Protein AF-V9IAQ7-F1 (afdb_monomer_lite)

Secondary structure (DSSP, 8-state):
-HHHHHHHHHHHHHHHHHS--------------SSSPPEEEEEE-TTTTTHHHHHHHHHHHHHH-TT-EEEEEE----HHHHHHHHHHHHHHT-

Sequence (94 aa):
MLRRMKLILCFCIILCAIGNKADDNQVSLTKLGTKTGPTLKFFYCYSCGYRKVFEEYVNILKQKYPELQINGENYIPSHTKMLIAKLLVIIISF

InterPro domains:
  IPR011893 Selenoprotein, Rdx-type [PF10262] (40-71)
  IPR011893 Selenoprotein, Rdx-type [TIGR02174] (40-77)
  IPR019389 Selenoprotein T [PTHR13544] (30-90)
  IPR036249 Thioredoxin-like superfamily [SSF52833] (37-78)

Organism: Apis cerana (NCBI:txid7461)

Foldseek 3Di:
DVVVVVVVVVVVVVCVVVPPPPPPPPPPPDDPDDDADEEAEAEAAPVVPCVVVVVVVVVVCCVVPVRYHYHYHYDDDDPVVVVVVVVVVVVVVD

Radius of gyration: 21.26 Å; chains: 1; bounding box: 63×30×36 Å

pLDDT: mean 79.1, std 16.5, range [42.16, 97.25]

Structure (mmCIF, N/CA/C/O backbone):
data_AF-V9IAQ7-F1
#
_entry.id   AF-V9IAQ7-F1
#
loop_
_atom_site.group_PDB
_atom_site.id
_atom_site.type_symbol
_atom_site.label_atom_id
_atom_site.label_alt_id
_atom_site.label_comp_id
_atom_site.label_asym_id
_atom_site.label_entity_id
_atom_site.label_seq_id
_atom_site.pdbx_PDB_ins_code
_atom_site.Cartn_x
_atom_site.Cartn_y
_atom_site.Cartn_z
_atom_site.occupancy
_atom_site.B_iso_or_equiv
_atom_site.auth_seq_id
_atom_site.auth_comp_id
_atom_site.auth_asym_id
_atom_site.auth_atom_id
_atom_site.pdbx_PDB_model_num
ATOM 1 N N . MET A 1 1 ? 41.757 17.485 -19.643 1.00 61.03 1 MET A N 1
ATOM 2 C CA . MET A 1 1 ? 40.862 16.495 -18.989 1.00 61.03 1 MET A CA 1
ATOM 3 C C . MET A 1 1 ? 40.209 17.027 -17.708 1.00 61.03 1 MET A C 1
ATOM 5 O O . MET A 1 1 ? 38.992 16.942 -17.599 1.00 61.03 1 MET A O 1
ATOM 9 N N . LEU A 1 2 ? 40.951 17.678 -16.801 1.00 66.44 2 LEU A N 1
ATOM 10 C CA . LEU A 1 2 ? 40.441 18.216 -15.522 1.00 66.44 2 LEU A CA 1
ATOM 11 C C . LEU A 1 2 ? 39.238 19.182 -15.639 1.00 66.44 2 LEU A C 1
ATOM 13 O O . LEU A 1 2 ? 38.330 19.157 -14.811 1.00 66.44 2 LEU A O 1
ATOM 17 N N . ARG A 1 3 ? 39.187 19.998 -16.702 1.00 69.06 3 ARG A N 1
ATOM 18 C CA . ARG A 1 3 ? 38.083 20.947 -16.952 1.00 69.06 3 ARG A CA 1
ATOM 19 C C . ARG A 1 3 ? 36.747 20.255 -17.249 1.00 69.06 3 ARG A C 1
ATOM 21 O O . ARG A 1 3 ? 35.709 20.763 -16.846 1.00 69.06 3 ARG A O 1
ATOM 28 N N . ARG A 1 4 ? 36.770 19.091 -17.910 1.00 72.75 4 ARG A N 1
ATOM 29 C CA . ARG A 1 4 ? 35.554 18.311 -18.199 1.00 72.75 4 ARG A CA 1
ATOM 30 C C . ARG A 1 4 ? 35.055 17.576 -16.957 1.00 72.75 4 ARG A C 1
ATOM 32 O O . ARG A 1 4 ? 33.857 17.551 -16.720 1.00 72.75 4 ARG A O 1
ATOM 39 N N . MET A 1 5 ? 35.972 17.087 -16.121 1.00 69.69 5 MET A N 1
ATOM 40 C CA . MET A 1 5 ? 35.641 16.412 -14.861 1.00 69.69 5 MET A CA 1
ATOM 41 C C . MET A 1 5 ? 34.960 17.359 -13.858 1.00 69.69 5 MET A C 1
ATOM 43 O O . MET A 1 5 ? 33.966 16.989 -13.243 1.00 69.69 5 MET A O 1
ATOM 47 N N . LYS A 1 6 ? 35.422 18.617 -13.766 1.00 77.38 6 LYS A N 1
ATOM 48 C CA . LYS A 1 6 ? 34.754 19.660 -12.964 1.00 77.38 6 LYS A CA 1
ATOM 49 C C . LYS A 1 6 ? 33.364 20.013 -13.496 1.00 77.38 6 LYS A C 1
ATOM 51 O O . LYS A 1 6 ? 32.456 20.220 -12.703 1.00 77.38 6 LYS A O 1
ATOM 56 N N . LEU A 1 7 ? 33.190 20.048 -14.819 1.00 76.38 7 LEU A N 1
ATOM 57 C CA . LEU A 1 7 ? 31.895 20.344 -15.438 1.00 76.38 7 LEU A CA 1
ATOM 58 C C . LEU A 1 7 ? 30.862 19.250 -15.137 1.00 76.38 7 LEU A C 1
ATOM 60 O O . LEU A 1 7 ? 29.727 19.556 -14.791 1.00 76.38 7 LEU A O 1
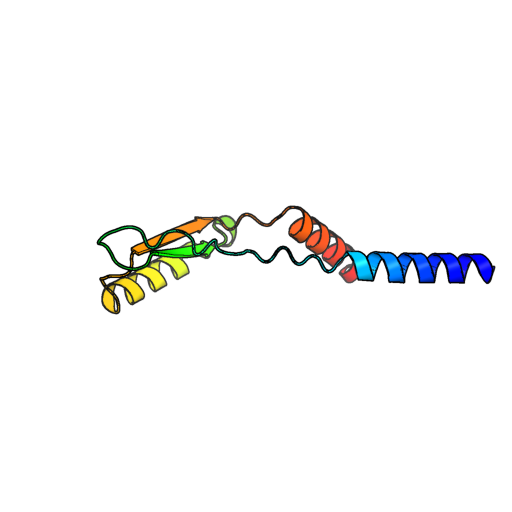ATOM 64 N N . ILE A 1 8 ? 31.288 17.986 -15.217 1.00 79.50 8 ILE A N 1
ATOM 65 C CA . ILE A 1 8 ? 30.460 16.819 -14.894 1.00 79.50 8 ILE A CA 1
ATOM 66 C C . ILE A 1 8 ? 30.086 16.834 -13.409 1.00 79.50 8 ILE A C 1
ATOM 68 O O . ILE A 1 8 ? 28.917 16.682 -13.075 1.00 79.50 8 ILE A O 1
ATOM 72 N N . LEU A 1 9 ? 31.049 17.102 -12.520 1.00 79.31 9 LEU A N 1
ATOM 73 C CA . LEU A 1 9 ? 30.790 17.198 -11.083 1.00 79.31 9 LEU A CA 1
ATOM 74 C C . LEU A 1 9 ? 29.801 18.328 -10.756 1.00 79.31 9 LEU A C 1
ATOM 76 O O . LEU A 1 9 ? 28.851 18.110 -10.011 1.00 79.31 9 LEU A O 1
ATOM 80 N N . CYS A 1 10 ? 29.971 19.511 -11.355 1.00 79.50 10 CYS A N 1
ATOM 81 C CA . CYS A 1 10 ? 29.032 20.622 -11.193 1.00 79.50 10 CYS A CA 1
ATOM 82 C C . CYS A 1 10 ? 27.632 20.278 -11.716 1.00 79.50 10 CYS A C 1
ATOM 84 O O . CYS A 1 10 ? 26.649 20.605 -11.059 1.00 79.50 10 CYS A O 1
ATOM 86 N N . PHE A 1 11 ? 27.525 19.593 -12.856 1.00 78.81 11 PHE A N 1
ATOM 87 C CA . PHE A 1 11 ? 26.237 19.179 -13.414 1.00 78.81 11 PHE A CA 1
ATOM 88 C C . PHE A 1 11 ? 25.517 18.164 -12.514 1.00 78.81 11 PHE A C 1
ATOM 90 O O . PHE A 1 11 ? 24.324 18.314 -12.263 1.00 78.81 11 PHE A O 1
ATOM 97 N N . CYS A 1 12 ? 26.246 17.197 -11.948 1.00 74.44 12 CYS A N 1
ATOM 98 C CA . CYS A 1 12 ? 25.701 16.250 -10.973 1.00 74.44 12 CYS A CA 1
ATOM 99 C C . CYS A 1 12 ? 25.222 16.948 -9.689 1.00 74.44 12 CYS A C 1
ATOM 101 O O . CYS A 1 12 ? 24.128 16.661 -9.215 1.00 74.44 12 CYS A O 1
ATOM 103 N N . ILE A 1 13 ? 25.997 17.900 -9.152 1.00 77.12 13 ILE A N 1
ATOM 104 C CA . ILE A 1 13 ? 25.616 18.681 -7.958 1.00 77.12 13 ILE A CA 1
ATOM 105 C C . ILE A 1 13 ? 24.325 19.474 -8.224 1.00 77.12 13 ILE A C 1
ATOM 107 O O . ILE A 1 13 ? 23.419 19.484 -7.392 1.00 77.12 13 ILE A O 1
ATOM 111 N N . ILE A 1 14 ? 24.221 20.103 -9.398 1.00 76.12 14 ILE A N 1
ATOM 112 C CA . ILE A 1 14 ? 23.047 20.888 -9.799 1.00 76.12 14 ILE A CA 1
ATOM 113 C C . ILE A 1 14 ? 21.820 19.980 -9.981 1.00 76.12 14 ILE A C 1
ATOM 115 O O . ILE A 1 14 ? 20.755 20.292 -9.457 1.00 76.12 14 ILE A O 1
ATOM 119 N N . LEU A 1 15 ? 21.960 18.825 -10.639 1.00 71.25 15 LEU A N 1
ATOM 120 C CA . LEU A 1 15 ? 20.878 17.840 -10.782 1.00 71.25 15 LEU A CA 1
ATOM 121 C C . LEU A 1 15 ? 20.369 17.323 -9.428 1.00 71.25 15 LEU A C 1
ATOM 123 O O . LEU A 1 15 ? 19.158 17.253 -9.219 1.00 71.25 15 LEU A O 1
ATOM 127 N N . CYS A 1 16 ? 21.270 17.019 -8.491 1.00 65.06 16 CYS A N 1
ATOM 128 C CA . CYS A 1 16 ? 20.899 16.581 -7.143 1.00 65.06 16 CYS A CA 1
ATOM 129 C C . CYS A 1 16 ? 20.178 17.679 -6.344 1.00 65.06 16 CYS A C 1
ATOM 131 O O . CYS A 1 16 ? 19.268 17.377 -5.576 1.00 65.06 16 CYS A O 1
ATOM 133 N N . ALA A 1 17 ? 20.537 18.952 -6.538 1.00 65.75 17 ALA A N 1
ATOM 134 C CA . ALA A 1 17 ? 19.866 20.074 -5.880 1.00 65.75 17 ALA A CA 1
ATOM 135 C C . ALA A 1 17 ? 18.440 20.308 -6.415 1.00 65.75 17 ALA A C 1
ATOM 137 O O . ALA A 1 17 ? 17.550 20.685 -5.652 1.00 65.75 17 ALA A O 1
ATOM 138 N N . ILE A 1 18 ? 18.203 20.053 -7.707 1.00 62.03 18 ILE A N 1
ATOM 139 C CA . ILE A 1 18 ? 16.888 20.230 -8.346 1.00 62.03 18 ILE A CA 1
ATOM 140 C C . ILE A 1 18 ? 15.970 19.012 -8.095 1.00 62.03 18 ILE A C 1
ATOM 142 O O . ILE A 1 18 ? 14.748 19.152 -8.085 1.00 62.03 18 ILE A O 1
ATOM 146 N N . GLY A 1 19 ? 16.535 17.827 -7.828 1.00 56.06 19 GLY A N 1
ATOM 147 C CA . GLY A 1 19 ? 15.798 16.569 -7.631 1.00 56.06 19 GLY A CA 1
ATOM 148 C C . GLY A 1 19 ? 14.972 16.452 -6.340 1.00 56.06 19 GLY A C 1
ATOM 149 O O . GLY A 1 19 ? 14.164 15.534 -6.223 1.00 56.06 19 GLY A O 1
ATOM 150 N N . ASN A 1 20 ? 15.105 17.382 -5.390 1.00 56.53 20 ASN A N 1
ATOM 151 C CA . ASN A 1 20 ? 14.386 17.346 -4.108 1.00 56.53 20 ASN A CA 1
ATOM 152 C C . ASN A 1 20 ? 13.033 18.072 -4.136 1.00 56.53 20 ASN A C 1
ATOM 154 O O . ASN A 1 20 ? 12.620 18.683 -3.151 1.00 56.53 20 ASN A O 1
ATOM 158 N N . LYS A 1 21 ? 12.299 18.001 -5.246 1.00 50.78 21 LYS A N 1
ATOM 159 C CA . LYS A 1 21 ? 10.849 18.203 -5.186 1.00 50.78 21 LYS A CA 1
ATOM 160 C C . LYS A 1 21 ? 10.226 16.837 -4.971 1.00 50.78 21 LYS A C 1
ATOM 162 O O . LYS A 1 21 ? 9.738 16.196 -5.897 1.00 50.78 21 LYS A O 1
ATOM 167 N N . ALA A 1 22 ? 10.309 16.385 -3.719 1.00 51.44 22 ALA A N 1
ATOM 168 C CA . ALA A 1 22 ? 9.375 15.399 -3.223 1.00 51.44 22 ALA A CA 1
ATOM 169 C C . ALA A 1 22 ? 7.983 15.976 -3.488 1.00 51.44 22 ALA A C 1
ATOM 171 O O . ALA A 1 22 ? 7.567 16.942 -2.852 1.00 51.44 22 ALA A O 1
ATOM 172 N N . ASP A 1 23 ? 7.320 15.429 -4.503 1.00 49.50 23 ASP A N 1
ATOM 173 C CA . ASP A 1 23 ? 5.873 15.432 -4.607 1.00 49.50 23 ASP A CA 1
ATOM 174 C C . ASP A 1 23 ? 5.399 14.667 -3.371 1.00 49.50 23 ASP A C 1
ATOM 176 O O . ASP A 1 23 ? 5.325 13.426 -3.330 1.00 49.50 23 ASP A O 1
ATOM 180 N N . ASP A 1 24 ? 5.300 15.446 -2.293 1.00 48.66 24 ASP A N 1
ATOM 181 C CA . ASP A 1 24 ? 4.519 15.125 -1.130 1.00 48.66 24 ASP A CA 1
ATOM 182 C C . ASP A 1 24 ? 3.165 14.774 -1.713 1.00 48.66 24 ASP A C 1
ATOM 184 O O . ASP A 1 24 ? 2.517 15.603 -2.357 1.00 48.66 24 ASP A O 1
ATOM 188 N N . ASN A 1 25 ? 2.785 13.507 -1.581 1.00 53.84 25 ASN A N 1
ATOM 189 C CA . ASN A 1 25 ? 1.411 13.123 -1.807 1.00 53.84 25 ASN A CA 1
ATOM 190 C C . ASN A 1 25 ? 0.644 13.784 -0.660 1.00 53.84 25 ASN A C 1
ATOM 192 O O . ASN A 1 25 ? 0.285 13.120 0.312 1.00 53.84 25 ASN A O 1
ATOM 196 N N . GLN A 1 26 ? 0.449 15.100 -0.758 1.00 42.16 26 GLN A N 1
ATOM 197 C CA . GLN A 1 26 ? -0.482 15.865 0.026 1.00 42.16 26 GLN A CA 1
ATOM 198 C C . GLN A 1 26 ? -1.820 15.216 -0.288 1.00 42.16 26 GLN A C 1
ATOM 200 O O . GLN A 1 26 ? -2.491 15.541 -1.267 1.00 42.16 26 GLN A O 1
ATOM 205 N N . VAL A 1 27 ? -2.197 14.244 0.542 1.00 51.06 27 VAL A N 1
ATOM 206 C CA . VAL A 1 27 ? -3.591 13.903 0.749 1.00 51.06 27 VAL A CA 1
ATOM 207 C C . VAL A 1 27 ? -4.204 15.237 1.116 1.00 51.06 27 VAL A C 1
ATOM 209 O O . VAL A 1 27 ? -3.935 15.777 2.188 1.00 51.06 27 VAL A O 1
ATOM 212 N N . SER A 1 28 ? -4.904 15.836 0.156 1.00 43.03 28 SER A N 1
ATOM 213 C CA . SER A 1 28 ? -5.595 17.095 0.331 1.00 43.03 28 SER A CA 1
ATOM 214 C C . SER A 1 28 ? -6.592 16.876 1.462 1.00 43.03 28 SER A C 1
ATOM 216 O O . SER A 1 28 ? -7.692 16.362 1.253 1.00 43.03 28 SER A O 1
ATOM 218 N N . LEU A 1 29 ? -6.171 17.205 2.682 1.00 49.19 29 LEU A N 1
ATOM 219 C CA . LEU A 1 29 ? -7.010 17.361 3.854 1.00 49.19 29 LEU A CA 1
ATOM 220 C C . LEU A 1 29 ? -7.848 18.606 3.570 1.00 49.19 29 LEU A C 1
ATOM 222 O O . LEU A 1 29 ? -7.559 19.716 4.003 1.00 49.19 29 LEU A O 1
ATOM 226 N N . THR A 1 30 ? -8.818 18.457 2.678 1.00 50.28 30 THR A N 1
ATOM 227 C CA . THR A 1 30 ? -9.633 19.552 2.186 1.00 50.28 30 THR A CA 1
ATOM 228 C C . THR A 1 30 ? -11.065 19.068 2.167 1.00 50.28 30 THR A C 1
ATOM 230 O O . THR A 1 30 ? -11.409 18.123 1.465 1.00 50.28 30 THR A O 1
ATOM 233 N N . LYS A 1 31 ? -11.875 19.789 2.947 1.00 47.12 31 LYS A N 1
ATOM 234 C CA . LYS A 1 31 ? -13.318 19.643 3.170 1.00 47.12 31 LYS A CA 1
ATOM 235 C C . LYS A 1 31 ? -13.701 18.631 4.248 1.00 47.12 31 LYS A C 1
ATOM 237 O O . LYS A 1 31 ? -14.299 17.593 3.996 1.00 47.12 31 LYS A O 1
ATOM 242 N N . LEU A 1 32 ? -13.482 19.066 5.490 1.00 50.44 32 LEU A N 1
ATOM 243 C CA . LEU A 1 32 ? -14.379 18.787 6.611 1.00 50.44 32 LEU A CA 1
ATOM 244 C C . LEU A 1 32 ? -15.765 19.380 6.274 1.00 50.44 32 LEU A C 1
ATOM 246 O O . LEU A 1 32 ? -16.092 20.504 6.643 1.00 50.44 32 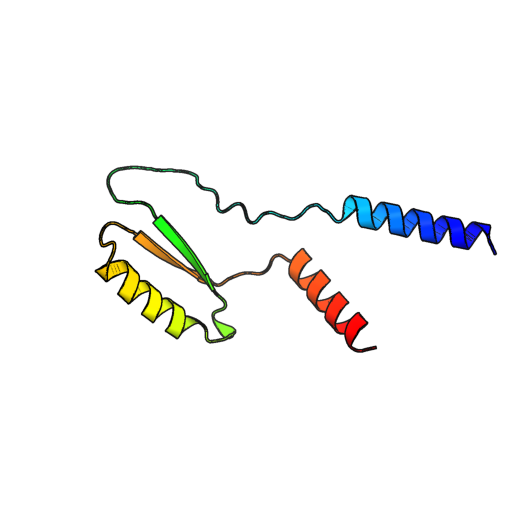LEU A O 1
ATOM 250 N N . GLY A 1 33 ? -16.526 18.663 5.449 1.00 48.25 33 GLY A N 1
ATOM 251 C CA . GLY A 1 33 ? -17.844 19.050 4.966 1.00 48.25 33 GLY A CA 1
ATOM 252 C C . GLY A 1 33 ? -18.916 18.144 5.554 1.00 48.25 33 GLY A C 1
ATOM 253 O O . GLY A 1 33 ? -19.082 17.016 5.116 1.00 48.25 33 GLY A O 1
ATOM 254 N N . THR A 1 34 ? -19.660 18.693 6.513 1.00 51.22 34 THR A N 1
ATOM 255 C CA . THR A 1 34 ? -21.050 18.346 6.852 1.00 51.22 34 THR A CA 1
ATOM 256 C C . THR A 1 34 ? -21.364 16.908 7.318 1.00 51.22 34 THR A C 1
ATOM 258 O O . THR A 1 34 ? -21.549 15.993 6.529 1.00 51.22 34 THR A O 1
ATOM 261 N N . LYS A 1 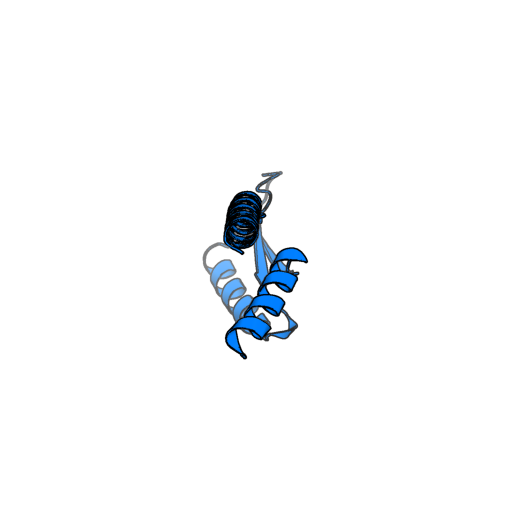35 ? -21.614 16.797 8.631 1.00 55.06 35 LYS A N 1
ATOM 262 C CA . LYS A 1 35 ? -22.560 15.883 9.316 1.00 55.06 35 LYS A CA 1
ATOM 263 C C . LYS A 1 35 ? -22.256 14.378 9.419 1.00 55.06 35 LYS A C 1
ATOM 265 O O . LYS A 1 35 ? -22.973 13.711 10.157 1.00 55.06 35 LYS A O 1
ATOM 270 N N . THR A 1 36 ? -21.176 13.872 8.835 1.00 65.25 36 THR A N 1
ATOM 271 C CA . THR A 1 36 ? -20.751 12.466 8.997 1.00 65.25 36 THR A CA 1
ATOM 272 C C . THR A 1 36 ? -19.231 12.427 9.206 1.00 65.25 36 THR A C 1
ATOM 274 O O . THR A 1 36 ? -18.538 13.284 8.664 1.00 65.25 36 THR A O 1
ATOM 277 N N . GLY A 1 37 ? -18.715 11.524 10.050 1.00 72.00 37 GLY A N 1
ATOM 278 C CA . GLY A 1 37 ? -17.339 11.551 10.576 1.00 72.00 37 GLY A CA 1
ATOM 279 C C . GLY A 1 37 ? -16.208 11.550 9.528 1.00 72.00 37 GLY A C 1
ATOM 280 O O . GLY A 1 37 ? -16.460 11.438 8.321 1.00 72.00 37 GLY A O 1
ATOM 281 N N . PRO A 1 38 ? -14.945 11.723 9.971 1.00 85.00 38 PRO A N 1
ATOM 282 C CA . PRO A 1 38 ? -13.820 11.970 9.075 1.00 85.00 38 PRO A CA 1
ATOM 283 C C . PRO A 1 38 ? -13.603 10.810 8.096 1.00 85.00 38 PRO A C 1
ATOM 285 O O . PRO A 1 38 ? -13.783 9.638 8.430 1.00 85.00 38 PRO A O 1
ATOM 288 N N . THR A 1 39 ? -13.235 11.151 6.859 1.00 87.69 39 THR A N 1
ATOM 289 C CA . THR A 1 39 ? -13.012 10.171 5.792 1.00 87.69 39 THR A CA 1
ATOM 290 C C . THR A 1 39 ? -11.550 9.746 5.744 1.00 87.69 39 THR A C 1
ATOM 292 O O . THR A 1 39 ? -10.664 10.569 5.518 1.00 87.69 39 THR A O 1
ATOM 295 N N . LEU A 1 40 ? -11.301 8.451 5.918 1.00 90.31 40 LEU A N 1
ATOM 296 C CA . LEU A 1 40 ? -9.993 7.830 5.778 1.00 90.31 40 LEU A CA 1
ATOM 297 C C . LEU A 1 40 ? -9.872 7.185 4.396 1.00 90.31 40 LEU A C 1
ATOM 299 O O . LEU A 1 40 ? -10.684 6.339 4.020 1.00 90.31 40 LEU A O 1
ATOM 303 N N . LYS A 1 41 ? -8.849 7.579 3.636 1.00 92.50 41 LYS A N 1
ATOM 304 C CA . LYS A 1 41 ? -8.612 7.091 2.275 1.00 92.50 41 LYS A CA 1
ATOM 305 C C . LYS A 1 41 ? -7.363 6.213 2.225 1.00 92.50 41 LYS A C 1
ATOM 307 O O . LYS A 1 41 ? -6.260 6.692 2.471 1.00 92.50 41 LYS A O 1
ATOM 312 N N . PHE A 1 42 ? -7.538 4.942 1.885 1.00 93.69 42 PHE A N 1
ATOM 313 C CA . PHE A 1 42 ? -6.458 3.982 1.687 1.00 93.69 42 PHE A CA 1
ATOM 314 C C . PHE A 1 42 ? -6.111 3.880 0.208 1.00 93.69 42 PHE A C 1
ATOM 316 O O . PHE A 1 42 ? -6.969 3.555 -0.610 1.00 93.69 42 PHE A O 1
ATOM 323 N N . PHE A 1 43 ? -4.842 4.087 -0.126 1.00 93.69 43 PHE A N 1
ATOM 324 C CA . PHE A 1 43 ? -4.309 3.760 -1.443 1.00 93.69 43 PHE A CA 1
ATOM 325 C C . PHE A 1 43 ? -3.482 2.483 -1.340 1.00 93.69 43 PHE A C 1
ATOM 327 O O . PHE A 1 43 ? -2.512 2.441 -0.585 1.00 93.69 43 PHE A O 1
ATOM 334 N N . TYR A 1 44 ? -3.850 1.444 -2.088 1.00 93.62 44 TYR A N 1
ATOM 335 C CA . TYR A 1 44 ? -3.138 0.164 -2.075 1.00 93.62 44 TYR A CA 1
ATOM 336 C C . TYR A 1 44 ? -2.972 -0.404 -3.483 1.00 93.62 44 TYR A C 1
ATOM 338 O O . TYR A 1 44 ? -3.735 -0.085 -4.389 1.00 93.62 44 TYR A O 1
ATOM 346 N N . CYS A 1 45 ? -1.959 -1.244 -3.691 1.00 93.31 45 CYS A N 1
ATOM 347 C CA . CYS A 1 45 ? -1.721 -1.867 -4.991 1.00 93.31 45 CYS A CA 1
ATOM 348 C C . CYS A 1 45 ? -2.680 -3.048 -5.207 1.00 93.31 45 CYS A C 1
ATOM 350 O O . CYS A 1 45 ? -2.584 -4.066 -4.515 1.00 93.31 45 CYS A O 1
ATOM 352 N N . TYR A 1 46 ? -3.582 -2.929 -6.185 1.00 92.25 46 TYR A N 1
ATOM 353 C CA . TYR A 1 46 ? -4.563 -3.976 -6.491 1.00 92.25 46 TYR A CA 1
ATOM 354 C C . TYR A 1 46 ? -3.890 -5.215 -7.090 1.00 92.25 46 TYR A C 1
ATOM 356 O O . TYR A 1 46 ? -4.169 -6.339 -6.674 1.00 92.25 46 TYR A O 1
ATOM 364 N N . SER A 1 47 ? -2.955 -5.008 -8.020 1.00 91.69 47 SER A N 1
ATOM 365 C CA . SER A 1 47 ? -2.230 -6.081 -8.713 1.00 91.69 47 SER A CA 1
ATOM 366 C C . SER A 1 47 ? -1.207 -6.807 -7.834 1.00 91.69 47 SER A C 1
ATOM 368 O O . SER A 1 47 ? -0.830 -7.928 -8.153 1.00 91.69 47 SER A O 1
ATOM 370 N N . CYS A 1 48 ? -0.789 -6.213 -6.713 1.00 93.00 48 CYS A N 1
ATOM 371 C CA . CYS A 1 48 ? 0.166 -6.811 -5.776 1.00 93.00 48 CYS A CA 1
ATOM 372 C C . CYS A 1 48 ? -0.501 -7.747 -4.750 1.00 93.00 48 CYS A C 1
ATOM 374 O O . CYS A 1 48 ? 0.187 -8.338 -3.925 1.00 93.00 48 CYS A O 1
ATOM 376 N N . GLY A 1 49 ? -1.837 -7.861 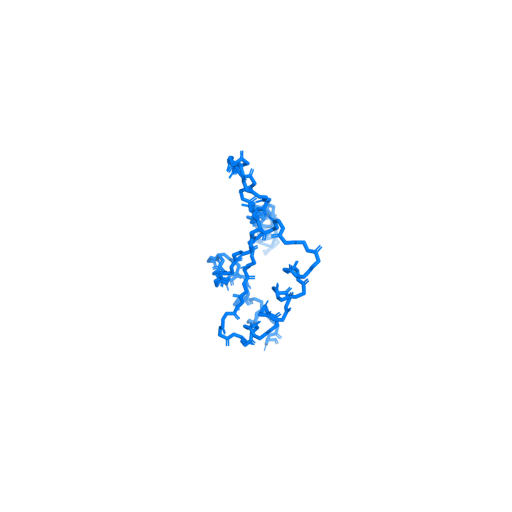-4.756 1.00 93.00 49 GLY A N 1
ATOM 377 C CA . GLY A 1 49 ? -2.569 -8.777 -3.875 1.00 93.00 49 GLY A CA 1
ATOM 378 C C . GLY A 1 49 ? -2.934 -8.228 -2.489 1.00 93.00 49 GLY A C 1
ATOM 379 O O . GLY A 1 49 ? -3.427 -8.983 -1.654 1.00 93.00 49 GLY A O 1
ATOM 380 N N . TYR A 1 50 ? -2.783 -6.923 -2.232 1.00 96.44 50 TYR A N 1
ATOM 381 C CA . TYR A 1 50 ? -3.067 -6.319 -0.915 1.00 96.44 50 TYR A CA 1
ATOM 382 C C . TYR A 1 50 ? -4.556 -6.155 -0.573 1.00 96.44 50 TYR A C 1
ATOM 384 O O . TYR A 1 50 ? -4.892 -5.716 0.526 1.00 96.44 50 TYR A O 1
ATOM 392 N N . ARG A 1 51 ? -5.463 -6.524 -1.483 1.00 95.19 51 ARG A N 1
ATOM 393 C CA . ARG A 1 51 ? -6.912 -6.370 -1.295 1.00 95.19 51 ARG A CA 1
ATOM 394 C C . ARG A 1 51 ? -7.426 -7.034 -0.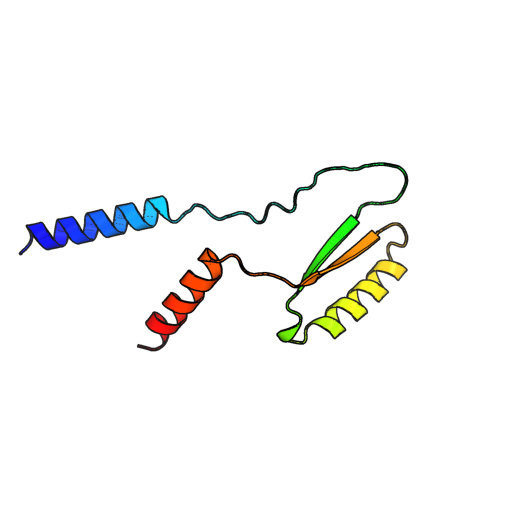015 1.00 95.19 51 ARG A C 1
ATOM 396 O O . ARG A 1 51 ? -8.191 -6.415 0.714 1.00 95.19 51 ARG A O 1
ATOM 403 N N . LYS A 1 52 ? -6.977 -8.259 0.278 1.00 96.00 52 LYS A N 1
ATOM 404 C CA . LYS A 1 52 ? -7.419 -9.001 1.472 1.00 96.00 52 LYS A CA 1
ATOM 405 C C . LYS A 1 52 ? -7.052 -8.276 2.768 1.00 96.00 52 LYS A C 1
ATOM 407 O O . LYS A 1 52 ? -7.880 -8.163 3.661 1.00 96.00 52 LYS A O 1
ATOM 412 N N . VAL A 1 53 ? -5.833 -7.738 2.833 1.00 96.12 53 VAL A N 1
ATOM 413 C CA . VAL A 1 53 ? -5.349 -6.986 4.000 1.00 96.12 53 VAL A CA 1
ATOM 414 C C . VAL A 1 53 ? -6.167 -5.712 4.190 1.00 96.12 53 VAL A C 1
ATOM 416 O O . VAL A 1 53 ? -6.560 -5.395 5.306 1.00 96.12 53 VAL A O 1
ATOM 419 N N . PHE A 1 54 ? -6.470 -5.000 3.101 1.00 96.25 54 PHE A N 1
ATOM 420 C CA . PHE A 1 54 ? -7.348 -3.832 3.153 1.00 96.25 54 PHE A CA 1
ATOM 421 C C . PHE A 1 54 ? -8.739 -4.185 3.704 1.00 96.25 54 PHE A C 1
ATOM 423 O O . PHE A 1 54 ? -9.224 -3.506 4.606 1.00 96.25 54 PHE A O 1
ATOM 430 N N . GLU A 1 55 ? -9.365 -5.254 3.205 1.00 95.94 55 GLU A N 1
ATOM 431 C CA . GLU A 1 55 ? -10.692 -5.700 3.653 1.00 95.94 55 GLU A CA 1
ATOM 432 C C . GLU A 1 55 ? -1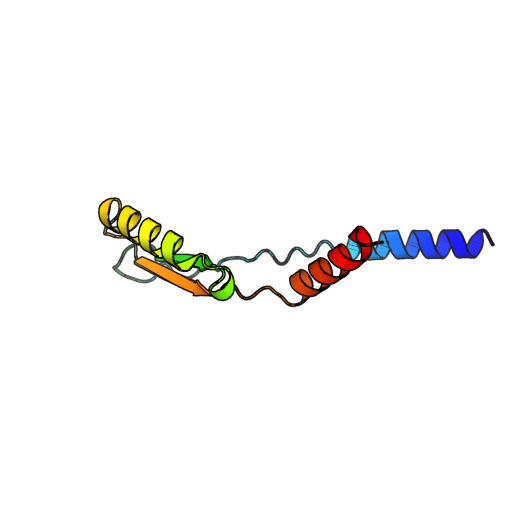0.705 -6.068 5.147 1.00 95.94 55 GLU A C 1
ATOM 434 O O . GLU A 1 55 ? -11.606 -5.654 5.880 1.00 95.94 55 GLU A O 1
ATOM 439 N N . GLU A 1 56 ? -9.681 -6.778 5.625 1.00 97.25 56 GLU A N 1
ATOM 440 C CA . GLU A 1 56 ? -9.521 -7.115 7.044 1.00 97.25 56 GLU A CA 1
ATOM 441 C C . GLU A 1 56 ? -9.365 -5.859 7.915 1.00 97.25 56 GLU A C 1
ATOM 443 O O . GLU A 1 56 ? -10.048 -5.705 8.931 1.00 97.25 56 GLU A O 1
ATOM 448 N N . TYR A 1 57 ? -8.535 -4.911 7.478 1.00 95.50 57 TYR A N 1
ATOM 449 C CA . TYR A 1 57 ? -8.305 -3.660 8.198 1.00 95.50 57 TYR A CA 1
ATOM 450 C C . TYR A 1 57 ? -9.575 -2.806 8.292 1.00 95.50 57 TYR A C 1
ATOM 452 O O . TYR A 1 57 ? -9.892 -2.255 9.347 1.00 95.50 57 TYR A O 1
ATOM 460 N N . VAL A 1 58 ? -10.345 -2.733 7.203 1.00 95.31 58 VAL A N 1
ATOM 461 C CA . VAL A 1 58 ? -11.639 -2.038 7.157 1.00 95.31 58 VAL A CA 1
ATOM 462 C C . VAL A 1 58 ? -12.623 -2.651 8.152 1.00 95.31 58 VAL A C 1
ATOM 464 O O . VAL A 1 58 ? -13.336 -1.908 8.825 1.00 95.31 58 VAL A O 1
ATOM 467 N N . ASN A 1 59 ? -12.661 -3.980 8.275 1.00 96.06 59 ASN A N 1
ATOM 468 C CA . ASN A 1 59 ? -13.545 -4.655 9.226 1.00 96.06 59 ASN A CA 1
ATOM 469 C C . ASN A 1 59 ? -13.200 -4.288 10.675 1.00 96.06 59 ASN A C 1
ATOM 471 O O . ASN A 1 59 ? -14.095 -3.927 11.439 1.00 96.06 59 ASN A O 1
ATOM 475 N N . ILE A 1 60 ? -11.912 -4.299 11.030 1.00 96.19 60 ILE A N 1
ATOM 476 C CA . ILE A 1 60 ? -11.437 -3.905 12.366 1.00 96.19 60 ILE A CA 1
ATOM 477 C C . ILE A 1 60 ? -11.776 -2.436 12.650 1.00 96.19 60 ILE A C 1
ATOM 479 O O . ILE A 1 60 ? -12.286 -2.098 13.720 1.00 96.19 60 ILE A O 1
ATOM 483 N N . LEU A 1 61 ? -11.525 -1.544 11.689 1.00 94.50 61 LEU A N 1
ATOM 484 C CA . LEU A 1 61 ? -11.784 -0.115 11.858 1.00 94.50 61 LEU A CA 1
ATOM 485 C C . LEU A 1 61 ? -13.273 0.195 12.001 1.00 94.50 61 LEU A C 1
ATOM 487 O O . LEU A 1 61 ? -13.628 1.000 12.853 1.00 94.50 61 LEU A O 1
ATOM 491 N N . LYS A 1 62 ? -14.145 -0.475 11.242 1.00 92.19 62 LYS A N 1
ATOM 492 C CA . LYS A 1 62 ? -15.602 -0.318 11.373 1.00 92.19 62 LYS A CA 1
ATOM 493 C C . LYS A 1 62 ? -16.121 -0.757 12.740 1.00 92.19 62 LYS A C 1
ATOM 495 O O . LYS A 1 62 ? -17.076 -0.172 13.235 1.00 92.19 62 LYS A O 1
ATOM 500 N N . GLN A 1 63 ? -15.505 -1.775 13.345 1.00 95.25 63 GLN A N 1
ATOM 501 C CA . GLN A 1 63 ? -15.865 -2.225 14.692 1.00 95.25 63 GLN A CA 1
ATOM 502 C C . GLN A 1 63 ? -15.421 -1.231 15.769 1.00 95.25 63 GLN A C 1
ATOM 504 O O . GLN A 1 63 ? -16.136 -1.027 16.745 1.00 95.25 63 GLN A O 1
ATOM 509 N N . LYS A 1 64 ? -14.242 -0.621 15.604 1.00 95.06 64 LYS A N 1
ATOM 510 C CA . LYS A 1 64 ? -13.644 0.258 16.618 1.00 95.06 64 LYS A CA 1
ATOM 511 C C . LYS A 1 64 ? -14.076 1.723 16.499 1.00 95.06 64 LYS A C 1
ATOM 513 O O . LYS A 1 64 ? -14.135 2.412 17.512 1.00 95.06 64 LYS A O 1
ATOM 518 N N . TYR A 1 65 ? -14.356 2.177 15.282 1.00 92.69 65 TYR A N 1
ATOM 519 C CA . TYR A 1 65 ? -14.669 3.564 14.941 1.00 92.69 65 TYR A CA 1
ATOM 520 C C . TYR A 1 65 ? -15.792 3.611 13.887 1.00 92.69 65 TYR A C 1
ATOM 522 O O . TYR A 1 65 ? -15.535 3.834 12.698 1.00 92.69 65 TYR A O 1
ATOM 530 N N . PRO A 1 66 ? -17.047 3.347 14.285 1.00 87.75 66 PRO A N 1
ATOM 531 C CA . PRO A 1 66 ? -18.187 3.280 13.366 1.00 87.75 66 PRO A CA 1
ATOM 532 C C . PRO A 1 66 ? -18.500 4.611 12.662 1.00 87.75 66 PRO A C 1
ATOM 534 O O . PRO A 1 66 ? -19.165 4.626 11.629 1.00 87.75 66 PRO A O 1
ATOM 537 N N . GLU A 1 67 ? -18.025 5.730 13.201 1.00 89.56 67 GLU A N 1
ATOM 538 C CA . GLU A 1 67 ? -18.164 7.068 12.635 1.00 89.56 67 GLU A CA 1
ATOM 539 C C . GLU A 1 67 ? -17.209 7.347 11.463 1.00 89.56 67 GLU A C 1
ATOM 541 O O . GLU A 1 67 ? -17.420 8.314 10.724 1.00 89.56 67 GLU A O 1
ATOM 546 N N . LEU A 1 68 ? -16.163 6.529 11.282 1.00 88.94 68 LEU A N 1
ATOM 547 C CA . LEU A 1 68 ? -15.199 6.702 10.199 1.00 88.94 68 LEU A CA 1
ATOM 548 C C . LEU A 1 68 ? -15.776 6.240 8.865 1.00 88.94 68 LEU A C 1
ATOM 550 O O . LEU A 1 68 ? -16.217 5.102 8.695 1.00 88.94 68 LEU A O 1
ATOM 554 N N . GLN A 1 69 ? -15.660 7.105 7.865 1.00 89.44 69 GLN A N 1
ATOM 555 C CA . GLN A 1 69 ? -15.923 6.735 6.481 1.00 89.44 69 GLN A CA 1
ATOM 556 C C . GLN A 1 69 ? -14.624 6.242 5.852 1.00 89.44 69 GLN A C 1
ATOM 558 O O . GLN A 1 69 ? -13.653 6.988 5.778 1.00 89.44 69 GLN A O 1
ATOM 563 N N . ILE A 1 70 ? -14.582 4.992 5.397 1.00 92.25 70 ILE A N 1
ATOM 564 C CA . ILE A 1 70 ? -13.364 4.393 4.841 1.00 92.25 70 ILE A CA 1
ATOM 565 C C . ILE A 1 70 ? -13.527 4.220 3.332 1.00 92.25 70 ILE A C 1
ATOM 567 O O . ILE A 1 70 ? -14.441 3.529 2.887 1.00 92.25 70 ILE A O 1
ATOM 571 N N . ASN A 1 71 ? -12.625 4.818 2.554 1.00 92.75 71 ASN A N 1
ATOM 572 C CA . ASN A 1 71 ? -12.548 4.659 1.102 1.00 92.75 71 ASN A CA 1
ATOM 573 C C . ASN A 1 71 ? -11.234 3.960 0.713 1.00 92.75 71 ASN A C 1
ATOM 575 O O . ASN A 1 71 ? -10.187 4.248 1.292 1.00 92.75 71 ASN A O 1
ATOM 579 N N . GLY A 1 72 ? -11.280 3.057 -0.266 1.00 93.06 72 GLY A N 1
ATOM 580 C CA . GLY A 1 72 ? -10.120 2.319 -0.764 1.00 93.06 72 GLY A CA 1
ATOM 581 C C . GLY A 1 72 ? -9.945 2.499 -2.267 1.00 93.06 72 GLY A C 1
ATOM 582 O O . GLY A 1 72 ? -10.846 2.177 -3.032 1.00 93.06 72 GLY A O 1
ATOM 583 N N . GLU A 1 73 ? -8.772 2.948 -2.701 1.00 94.00 73 GLU A N 1
ATOM 584 C CA . GLU A 1 73 ? -8.447 3.202 -4.108 1.00 94.00 73 GLU A CA 1
ATOM 585 C C . GLU A 1 73 ? -7.120 2.553 -4.515 1.00 94.00 73 GLU A C 1
ATOM 587 O O . GLU A 1 73 ? -6.262 2.258 -3.678 1.00 94.00 73 GLU A O 1
ATOM 592 N N . ASN A 1 74 ? -6.950 2.306 -5.817 1.00 93.69 74 ASN A N 1
ATOM 593 C CA . ASN A 1 74 ? -5.699 1.763 -6.330 1.00 93.69 74 ASN A CA 1
ATOM 594 C C . ASN A 1 74 ? -4.595 2.817 -6.227 1.00 93.69 74 ASN A C 1
ATOM 596 O O . ASN A 1 74 ? -4.769 3.959 -6.653 1.00 93.69 74 ASN A O 1
ATOM 600 N N . TYR A 1 75 ? -3.437 2.421 -5.711 1.00 91.44 75 TYR A N 1
ATOM 601 C CA . TYR A 1 75 ? -2.258 3.271 -5.717 1.00 91.44 75 TYR A CA 1
ATOM 602 C C . TYR A 1 75 ? -1.732 3.421 -7.150 1.00 91.44 75 TYR A C 1
ATOM 604 O O . TYR A 1 75 ? -1.247 2.459 -7.749 1.00 91.44 75 TYR A O 1
ATOM 612 N N . ILE A 1 76 ? -1.819 4.635 -7.695 1.00 87.19 76 ILE A N 1
ATOM 613 C CA . ILE A 1 76 ? -1.263 4.985 -9.004 1.00 87.19 76 ILE A CA 1
ATOM 614 C C . ILE A 1 76 ? 0.076 5.687 -8.752 1.00 87.19 76 ILE A C 1
ATOM 616 O O . ILE A 1 76 ? 0.078 6.827 -8.282 1.00 87.19 76 ILE A O 1
ATOM 620 N N . PRO A 1 77 ? 1.224 5.031 -9.008 1.00 83.25 77 PRO A N 1
ATOM 621 C CA . PRO A 1 77 ? 2.518 5.664 -8.807 1.00 83.25 77 PRO A CA 1
ATOM 622 C C . PRO A 1 77 ? 2.656 6.870 -9.738 1.00 83.25 77 PRO A C 1
ATOM 624 O O . PRO A 1 77 ? 2.317 6.796 -10.921 1.00 83.25 77 PRO A O 1
ATOM 627 N N . SER A 1 78 ? 3.198 7.975 -9.223 1.00 86.06 78 SER A N 1
ATOM 628 C CA . SER A 1 78 ? 3.511 9.117 -10.077 1.00 86.06 78 SER A CA 1
ATOM 629 C C . SER A 1 78 ? 4.601 8.743 -11.084 1.00 86.06 78 SER A C 1
ATOM 631 O O . SER A 1 78 ? 5.484 7.920 -10.809 1.00 86.06 78 SER A O 1
ATOM 633 N N . HIS A 1 79 ? 4.543 9.350 -12.271 1.00 78.94 79 HIS A N 1
ATOM 634 C CA . HIS A 1 79 ? 5.443 9.016 -13.375 1.00 78.94 79 HIS A CA 1
ATOM 635 C C . HIS A 1 79 ? 6.921 9.133 -12.969 1.00 78.94 79 HIS A C 1
ATOM 637 O O . HIS A 1 79 ? 7.720 8.242 -13.251 1.00 78.94 79 HIS A O 1
ATOM 643 N N . THR A 1 80 ? 7.265 10.176 -12.211 1.00 79.00 80 THR A N 1
ATOM 644 C CA . THR A 1 80 ? 8.615 10.404 -11.683 1.00 79.00 80 THR A CA 1
ATOM 645 C C . THR A 1 80 ? 9.073 9.280 -10.755 1.00 79.00 80 THR A C 1
ATOM 647 O O . THR A 1 80 ? 10.183 8.774 -10.914 1.00 79.00 80 THR A O 1
ATOM 650 N N . LYS A 1 81 ? 8.217 8.832 -9.823 1.00 82.00 81 LYS A N 1
ATOM 651 C CA . LYS A 1 81 ? 8.550 7.736 -8.894 1.00 82.00 81 LYS A CA 1
ATOM 652 C C . LYS A 1 81 ? 8.786 6.429 -9.656 1.00 82.00 81 LYS A C 1
ATOM 654 O O . LYS A 1 81 ? 9.720 5.695 -9.344 1.00 82.00 81 LYS A O 1
ATOM 659 N N . MET A 1 82 ? 8.009 6.180 -10.712 1.00 85.94 82 MET A N 1
ATOM 660 C CA . MET A 1 82 ? 8.200 5.018 -11.581 1.00 85.94 82 MET A CA 1
ATOM 661 C C . MET A 1 82 ? 9.505 5.091 -12.393 1.00 85.94 82 MET A C 1
ATOM 663 O O . MET A 1 82 ? 10.193 4.080 -12.524 1.00 85.94 82 MET A O 1
ATOM 667 N N . LEU A 1 83 ? 9.870 6.262 -12.928 1.00 86.31 83 LEU A N 1
ATOM 668 C CA . LEU A 1 83 ? 11.136 6.451 -13.649 1.00 86.31 83 LEU A CA 1
ATOM 669 C C . LEU A 1 83 ? 12.349 6.226 -12.739 1.00 86.31 83 LEU A C 1
ATOM 671 O O . LEU A 1 83 ? 13.272 5.513 -13.127 1.00 86.31 83 LEU A O 1
ATOM 675 N N . ILE A 1 84 ? 12.322 6.772 -11.519 1.00 87.38 84 ILE A N 1
ATOM 676 C CA . ILE A 1 84 ? 13.387 6.570 -10.528 1.00 87.38 84 ILE A CA 1
ATOM 677 C C . ILE A 1 84 ? 13.503 5.087 -10.170 1.00 87.38 84 ILE A C 1
ATOM 679 O O . ILE A 1 84 ? 14.606 4.548 -10.178 1.00 87.38 84 ILE A O 1
ATOM 683 N N . ALA A 1 85 ? 12.382 4.402 -9.923 1.00 86.50 85 ALA A N 1
ATOM 684 C CA . ALA A 1 85 ? 12.392 2.971 -9.631 1.00 86.50 85 ALA A CA 1
ATOM 685 C C . ALA A 1 85 ? 13.035 2.157 -10.768 1.00 86.50 85 ALA A C 1
ATOM 687 O O . ALA A 1 85 ? 13.887 1.310 -10.510 1.00 86.50 85 ALA A O 1
ATOM 688 N N . LYS A 1 86 ? 12.692 2.449 -12.031 1.00 87.94 86 LYS A N 1
ATOM 689 C CA . LYS A 1 86 ? 13.308 1.791 -13.197 1.00 87.94 86 LYS A CA 1
ATOM 690 C C . LYS A 1 86 ? 14.811 2.057 -13.286 1.00 87.94 86 LYS A C 1
ATOM 692 O O . LYS A 1 86 ? 15.570 1.131 -13.555 1.00 87.94 86 LYS A O 1
ATOM 697 N N . LEU A 1 87 ? 15.241 3.296 -13.044 1.00 90.81 87 LEU A N 1
ATOM 698 C CA . LEU A 1 87 ? 16.658 3.655 -13.048 1.00 90.81 87 LEU A CA 1
ATOM 699 C C . LEU A 1 87 ? 17.429 2.914 -11.946 1.00 90.81 87 LEU A C 1
ATOM 701 O O . LEU A 1 87 ? 18.500 2.379 -12.214 1.00 90.81 87 LEU A O 1
ATOM 705 N N . LEU A 1 88 ? 16.870 2.837 -10.735 1.00 91.00 88 LEU A N 1
ATOM 706 C CA . LEU A 1 88 ? 17.476 2.104 -9.621 1.00 91.00 88 LEU A CA 1
ATOM 707 C C . LEU A 1 88 ? 17.610 0.612 -9.923 1.00 91.00 88 LEU A C 1
ATOM 709 O O . LEU A 1 88 ? 18.662 0.046 -9.651 1.00 91.00 88 LEU A O 1
ATOM 713 N N . VAL A 1 89 ? 16.591 -0.012 -10.523 1.00 89.75 89 VAL A N 1
ATOM 714 C CA . VAL A 1 89 ? 16.671 -1.422 -10.941 1.00 89.75 89 VAL A CA 1
ATOM 715 C C . VAL A 1 89 ? 17.837 -1.636 -11.900 1.00 89.75 89 VAL A C 1
ATOM 717 O O . VAL A 1 89 ? 18.590 -2.584 -11.719 1.00 89.75 89 VAL A O 1
ATOM 720 N N . ILE A 1 90 ? 18.027 -0.748 -12.878 1.00 91.25 90 ILE A N 1
ATOM 721 C CA . ILE A 1 90 ? 19.155 -0.841 -13.813 1.00 91.25 90 ILE A CA 1
ATOM 722 C C . ILE A 1 90 ? 20.482 -0.679 -13.065 1.00 91.25 90 ILE A C 1
ATOM 724 O O . ILE A 1 90 ? 21.348 -1.529 -13.208 1.00 91.25 90 ILE A O 1
ATOM 728 N N . ILE A 1 91 ? 20.633 0.357 -12.235 1.00 89.19 91 ILE A N 1
ATOM 729 C CA . ILE A 1 91 ? 21.887 0.633 -11.510 1.00 89.19 91 ILE A CA 1
ATOM 730 C C . ILE A 1 91 ? 22.276 -0.513 -10.570 1.00 89.19 91 ILE A C 1
ATOM 732 O O . ILE A 1 91 ? 23.449 -0.835 -10.477 1.00 89.19 91 ILE A O 1
ATOM 736 N N . ILE A 1 92 ? 21.311 -1.109 -9.868 1.00 87.88 92 ILE A N 1
ATOM 737 C CA . ILE A 1 92 ? 21.567 -2.177 -8.888 1.00 87.88 92 ILE A CA 1
ATOM 738 C C . ILE A 1 92 ? 21.777 -3.537 -9.576 1.00 87.88 92 ILE A C 1
ATOM 740 O O . ILE A 1 92 ? 22.353 -4.443 -8.981 1.00 87.88 92 ILE A O 1
ATOM 744 N N . SER A 1 93 ? 21.313 -3.695 -10.819 1.00 76.94 93 SER A N 1
ATOM 745 C CA . SER A 1 93 ? 21.492 -4.931 -11.593 1.00 76.94 93 SER A CA 1
ATOM 746 C C . SER A 1 93 ? 22.807 -4.982 -12.390 1.00 76.94 93 SER A C 1
ATOM 748 O O . SER A 1 93 ? 23.056 -6.000 -13.035 1.00 76.94 93 SER A O 1
ATOM 750 N N . PHE A 1 94 ? 23.615 -3.913 -12.376 1.00 55.62 94 PHE A N 1
ATOM 751 C CA . PHE A 1 94 ? 24.959 -3.830 -12.972 1.00 55.62 94 PHE A CA 1
ATOM 752 C C . PHE A 1 94 ? 26.039 -3.914 -11.890 1.00 55.62 94 PHE A C 1
ATOM 754 O O . PHE A 1 94 ? 27.091 -4.526 -12.181 1.00 55.62 94 PHE A O 1
#